Protein AF-A0A151S9E4-F1 (afdb_monomer_lite)

Sequence (88 aa):
MLAKRKEFQNNGKTQQRPFFPLRVSKSILVRGAIGVFGLGFVDAGYSGDWSRIGVITQQNEELLKVAAFLVVTLCIFLIFFLPSEPNS

Radius of gyration: 26.4 Å; chains: 1; bounding box: 84×33×43 Å

Organism: Cajanus cajan (NCBI:txid3821)

Secondary structure (DSSP, 8-state):
------------------S------HHHHHHHHHHHHHHHHHHHHHS--HHHHTSS-HHHHHHHHHHHHHHHHHHHHHHHHSPPPP--

Foldseek 3Di:
DDDDPDDDDDDDPPPVPPPDPPPDAVLNVVLVVLVVVLVVLCCQLPVDPCCVVVVDNPVVSVVSVVVSVVSNVVSVVCNVPPDGDPDD

InterPro domains:
  IPR057209 Domain of unknown function DUF7887 [PF25397] (24-84)

Structure (mmCIF, N/CA/C/O backbone):
data_AF-A0A151S9E4-F1
#
_entry.id   AF-A0A151S9E4-F1
#
loop_
_atom_site.group_PDB
_atom_site.id
_atom_site.type_symbol
_atom_site.label_atom_id
_atom_site.label_alt_id
_atom_site.label_comp_id
_atom_site.label_asym_id
_atom_site.label_entity_id
_atom_site.lab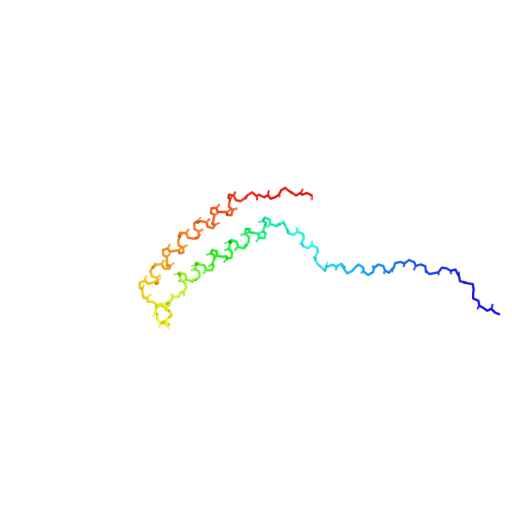el_seq_id
_atom_site.pdbx_PDB_ins_code
_atom_site.Cartn_x
_atom_site.Cartn_y
_atom_site.Cartn_z
_atom_site.occupancy
_atom_site.B_iso_or_equiv
_atom_site.auth_seq_id
_atom_site.auth_comp_id
_atom_site.auth_asym_id
_atom_site.auth_atom_id
_atom_site.pdbx_PDB_model_num
ATOM 1 N N . MET A 1 1 ? -71.361 -23.591 18.354 1.00 41.56 1 MET A N 1
ATOM 2 C CA . MET A 1 1 ? -70.519 -22.506 17.808 1.00 41.56 1 MET A CA 1
ATOM 3 C C . MET A 1 1 ? -69.268 -22.394 18.670 1.00 41.56 1 MET A C 1
ATOM 5 O O . MET A 1 1 ? -69.307 -21.803 19.742 1.00 41.56 1 MET A O 1
ATOM 9 N N . LEU A 1 2 ? -68.199 -23.079 18.256 1.00 44.84 2 LEU A N 1
ATOM 10 C CA . LEU A 1 2 ? -66.869 -22.989 18.862 1.00 44.84 2 LEU A CA 1
ATOM 11 C C . LEU A 1 2 ? -66.165 -21.732 18.340 1.00 44.84 2 LEU A C 1
ATOM 13 O O . LEU A 1 2 ? -66.037 -21.585 17.130 1.00 44.84 2 LEU A O 1
ATOM 17 N N . ALA A 1 3 ? -65.667 -20.887 19.243 1.00 44.03 3 ALA A N 1
ATOM 18 C CA . ALA A 1 3 ? -64.239 -20.555 19.351 1.00 44.03 3 ALA A CA 1
ATOM 19 C C . ALA A 1 3 ? -64.058 -19.308 20.228 1.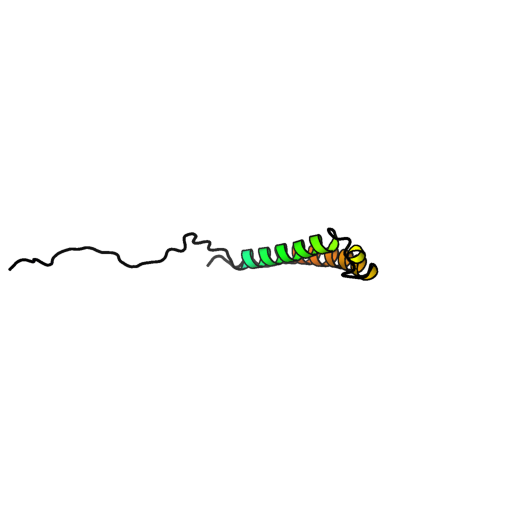00 44.03 3 ALA A C 1
ATOM 21 O O . ALA A 1 3 ? -64.160 -18.161 19.795 1.00 44.03 3 ALA A O 1
ATOM 22 N N . LYS A 1 4 ? -63.746 -19.572 21.495 1.00 45.03 4 LYS A N 1
ATOM 23 C CA . LYS A 1 4 ? -63.235 -18.630 22.488 1.00 45.03 4 LYS A CA 1
ATOM 24 C C . LYS A 1 4 ? -61.859 -18.136 22.015 1.00 45.03 4 LYS A C 1
ATOM 26 O O . LYS A 1 4 ? -60.860 -18.809 22.236 1.00 45.03 4 LYS A O 1
ATOM 31 N N . ARG A 1 5 ? -61.792 -16.989 21.330 1.00 45.25 5 ARG A N 1
ATOM 32 C CA . ARG A 1 5 ? -60.524 -16.375 20.896 1.00 45.25 5 ARG A CA 1
ATOM 33 C C . ARG A 1 5 ? -59.878 -15.646 22.085 1.00 45.25 5 ARG A C 1
ATOM 35 O O . ARG A 1 5 ? -60.025 -14.439 22.241 1.00 45.25 5 ARG A O 1
ATOM 42 N N . LYS A 1 6 ? -59.195 -16.399 22.948 1.00 44.81 6 LYS A N 1
AT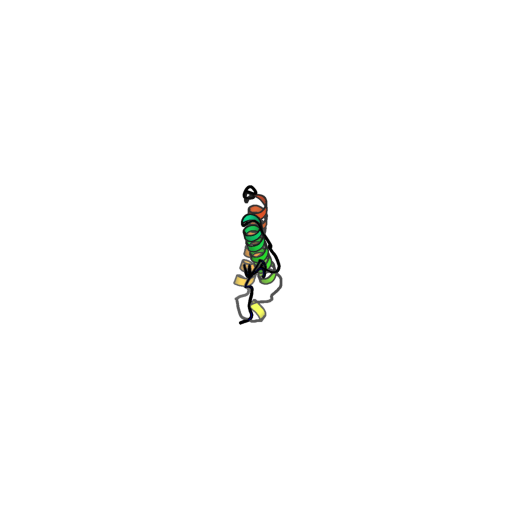OM 43 C CA . LYS A 1 6 ? -58.2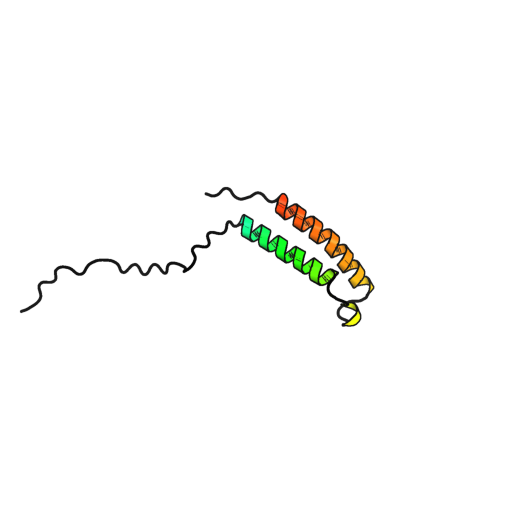51 -15.873 23.943 1.00 44.81 6 LYS A CA 1
ATOM 44 C C . LYS A 1 6 ? -56.918 -16.597 23.755 1.00 44.81 6 LYS A C 1
ATOM 46 O O . LYS A 1 6 ? -56.903 -17.817 23.696 1.00 44.81 6 LYS A O 1
ATOM 51 N N . GLU A 1 7 ? -55.853 -15.803 23.686 1.00 46.97 7 GLU A N 1
ATOM 52 C CA . GLU A 1 7 ? -54.447 -16.191 23.861 1.00 46.97 7 GLU A CA 1
ATOM 53 C C . GLU A 1 7 ? -53.776 -17.055 22.782 1.00 46.97 7 GLU A C 1
ATOM 55 O O . GLU A 1 7 ? -53.662 -18.268 22.883 1.00 46.97 7 GLU A O 1
ATOM 60 N N . PHE A 1 8 ? -53.170 -16.371 21.813 1.00 37.84 8 PHE A N 1
ATOM 61 C CA . PHE A 1 8 ? -51.815 -16.708 21.368 1.00 37.84 8 PHE A CA 1
ATOM 62 C C . PHE A 1 8 ? -51.115 -15.368 21.110 1.00 37.84 8 PHE A C 1
ATOM 64 O O . PHE A 1 8 ? -51.372 -14.684 20.127 1.00 37.84 8 PHE A O 1
ATOM 71 N N . GLN A 1 9 ? -50.598 -14.752 22.170 1.00 41.75 9 GLN A N 1
ATOM 72 C CA . GLN A 1 9 ? -49.204 -14.918 22.568 1.00 41.75 9 GLN A CA 1
ATOM 73 C C . GLN A 1 9 ? -48.268 -14.447 21.443 1.00 41.75 9 GLN A C 1
ATOM 75 O O . GLN A 1 9 ? -47.932 -15.188 20.535 1.00 41.75 9 GLN A O 1
ATOM 80 N N . ASN A 1 10 ? -47.940 -13.158 21.537 1.00 43.53 10 ASN A N 1
ATOM 81 C CA . ASN A 1 10 ? -46.593 -12.600 21.510 1.00 43.53 10 ASN A CA 1
ATOM 82 C C . ASN A 1 10 ? -45.610 -13.022 20.396 1.00 43.53 10 ASN A C 1
ATOM 84 O O . ASN A 1 10 ? -45.344 -14.191 20.160 1.00 43.53 10 ASN A O 1
ATOM 88 N N . ASN A 1 11 ? -44.904 -12.004 19.898 1.00 44.50 11 ASN A N 1
ATOM 89 C CA . ASN A 1 11 ? -43.603 -12.075 19.225 1.00 44.50 11 ASN A CA 1
ATOM 90 C C . ASN A 1 11 ? -43.585 -12.534 17.764 1.00 44.50 11 ASN A C 1
ATOM 92 O O . ASN A 1 11 ? -43.263 -13.667 17.435 1.00 44.50 11 ASN A O 1
ATOM 96 N N . GLY A 1 12 ? -43.766 -11.559 16.874 1.00 41.84 12 GLY A N 1
ATOM 97 C CA . GLY A 1 12 ? -43.383 -11.673 15.470 1.00 41.84 12 GLY A CA 1
ATOM 98 C C . GLY A 1 12 ? -42.635 -10.447 14.958 1.00 41.84 12 GLY A C 1
ATOM 99 O O . GLY A 1 12 ? -42.753 -10.114 13.785 1.00 41.84 12 GLY A O 1
ATOM 100 N N . LYS A 1 13 ? -41.885 -9.730 15.812 1.00 40.59 13 LYS A N 1
ATOM 101 C CA . LYS A 1 13 ? -40.830 -8.856 15.288 1.00 40.59 13 LYS A CA 1
ATOM 102 C C . LYS A 1 13 ? -39.786 -9.800 14.706 1.00 40.59 13 LYS A C 1
ATOM 104 O O . LYS A 1 13 ? -38.929 -10.278 15.446 1.00 40.59 13 LYS A O 1
ATOM 109 N N . THR A 1 14 ? -39.865 -10.083 13.408 1.00 44.03 14 THR A N 1
ATOM 110 C CA . THR A 1 14 ? -38.751 -10.647 12.639 1.00 44.03 14 THR A CA 1
ATOM 111 C C . THR A 1 14 ? -37.664 -9.580 12.590 1.00 44.03 14 THR A C 1
ATOM 113 O O . THR A 1 14 ? -37.408 -8.936 11.580 1.00 44.03 14 THR A O 1
ATOM 116 N N . GLN A 1 15 ? -37.061 -9.329 13.749 1.00 47.34 15 GLN A N 1
ATOM 117 C CA . GLN A 1 15 ? -35.783 -8.683 13.859 1.00 47.34 15 GLN A CA 1
ATOM 118 C C . GLN A 1 15 ? -34.841 -9.709 13.249 1.00 47.34 15 GLN A C 1
ATOM 120 O O . GLN A 1 15 ? -34.447 -10.666 13.915 1.00 47.34 15 GLN A O 1
ATOM 125 N N . GLN A 1 16 ? -34.564 -9.555 11.952 1.00 51.41 16 GLN A N 1
ATOM 126 C CA . GLN A 1 16 ? -33.381 -10.137 11.345 1.00 51.41 16 GLN A CA 1
ATOM 127 C C . GLN A 1 16 ? -32.216 -9.612 12.176 1.00 51.41 16 GLN A C 1
ATOM 129 O O . GLN A 1 16 ? -31.734 -8.500 11.980 1.00 51.41 16 GLN A O 1
ATOM 134 N N . ARG A 1 17 ? -31.860 -10.355 13.225 1.00 58.62 17 ARG A N 1
ATOM 135 C CA . ARG A 1 17 ? -30.649 -10.102 13.977 1.00 58.62 17 ARG A CA 1
ATOM 136 C C . ARG A 1 17 ? -29.548 -10.397 12.970 1.00 58.62 17 ARG A C 1
ATOM 138 O O . ARG A 1 17 ? -29.476 -11.546 12.527 1.00 58.62 17 ARG A O 1
ATOM 145 N N . PRO A 1 18 ? -28.743 -9.406 12.548 1.00 62.12 18 PRO A N 1
ATOM 146 C CA . PRO A 1 18 ? -27.550 -9.733 11.794 1.00 62.12 18 PRO A CA 1
ATOM 147 C C . PRO A 1 18 ? -26.784 -10.743 12.648 1.00 62.12 18 PRO A C 1
ATOM 149 O O . PRO A 1 18 ? -26.556 -10.502 13.836 1.00 62.12 18 PRO A O 1
ATOM 152 N N . PHE A 1 19 ? -26.476 -11.905 12.067 1.00 60.28 19 PHE A N 1
ATOM 153 C CA . PHE A 1 19 ? -25.893 -13.057 12.769 1.00 60.28 19 PHE A CA 1
ATOM 154 C C . PHE A 1 19 ? -24.531 -12.733 13.414 1.00 60.28 19 PHE A C 1
ATOM 156 O O . PHE A 1 19 ? -24.008 -13.528 14.184 1.00 60.28 19 PHE A O 1
ATOM 163 N N . PHE A 1 20 ? -24.008 -11.528 13.167 1.00 61.25 20 PHE A N 1
ATOM 164 C CA . PHE A 1 20 ? -22.939 -10.890 13.914 1.00 61.25 20 PHE A CA 1
ATOM 165 C C . PHE A 1 20 ? -23.228 -9.387 14.062 1.00 61.25 20 PHE A C 1
ATOM 167 O O . PHE A 1 20 ? -23.145 -8.657 13.072 1.00 61.25 20 PHE A O 1
ATOM 174 N N . PRO A 1 21 ? -23.519 -8.863 15.267 1.00 64.12 21 PRO A N 1
ATOM 175 C CA . PRO A 1 21 ? -23.480 -7.429 15.518 1.00 64.12 21 PRO A CA 1
ATOM 176 C C . PRO A 1 21 ? -22.011 -6.997 15.652 1.00 64.12 21 PRO A C 1
ATOM 178 O O . PRO A 1 21 ? -21.559 -6.599 16.723 1.00 64.12 21 PRO A O 1
ATOM 181 N N . LEU A 1 22 ? -21.234 -7.119 14.572 1.00 61.69 22 LEU A N 1
ATOM 182 C CA . LEU A 1 22 ? -19.869 -6.601 14.491 1.00 61.69 22 LEU A CA 1
ATOM 183 C C . LEU A 1 22 ? -19.948 -5.070 14.444 1.00 61.69 22 LEU A C 1
ATOM 185 O O . LEU A 1 22 ? -19.888 -4.447 13.387 1.00 61.69 22 LEU A O 1
ATOM 189 N N . ARG A 1 23 ? -20.135 -4.451 15.616 1.00 66.81 23 ARG A N 1
ATOM 190 C CA . ARG A 1 23 ? -20.053 -3.000 15.815 1.00 66.81 23 ARG A CA 1
ATOM 191 C C . ARG A 1 23 ? -18.575 -2.605 15.786 1.00 66.81 23 ARG A C 1
ATOM 193 O O . ARG A 1 23 ? -17.967 -2.343 16.817 1.00 66.81 23 ARG A O 1
ATOM 200 N N . VAL A 1 24 ? -17.982 -2.637 14.596 1.00 69.25 24 VAL A N 1
ATOM 201 C CA . VAL A 1 24 ? -16.617 -2.159 14.361 1.00 69.25 24 VAL A CA 1
ATOM 202 C C . VAL A 1 24 ? -16.668 -0.636 14.298 1.00 69.25 24 VAL A C 1
ATOM 204 O O . VAL A 1 24 ? -17.512 -0.071 13.600 1.00 69.25 24 VAL A O 1
ATOM 207 N N . SER A 1 25 ? -15.801 0.048 15.048 1.00 81.25 25 SER A N 1
ATOM 208 C CA . SER A 1 25 ? -15.725 1.507 14.960 1.00 81.25 25 SER A CA 1
ATOM 209 C C . SER A 1 25 ? -15.233 1.912 13.571 1.00 81.25 25 SER A C 1
ATOM 211 O O . SER A 1 25 ? -14.399 1.228 12.967 1.00 81.25 25 SER A O 1
ATOM 213 N N . LYS A 1 26 ? -15.719 3.045 13.052 1.00 82.94 26 LYS A N 1
ATOM 214 C CA . LYS A 1 26 ? -15.269 3.548 11.745 1.00 82.94 26 LYS A CA 1
ATOM 215 C C . LYS A 1 26 ? -13.755 3.753 11.733 1.00 82.94 26 LYS A C 1
ATOM 217 O O . LYS A 1 26 ? -13.113 3.458 10.734 1.00 82.94 26 LYS A O 1
ATOM 222 N N . SER A 1 27 ? -13.180 4.159 12.867 1.00 84.62 27 SER A N 1
ATOM 223 C CA . SER A 1 27 ? -11.731 4.306 13.038 1.00 84.62 27 SER A CA 1
ATOM 224 C C . SER A 1 27 ? -10.961 2.998 12.803 1.00 84.62 27 SER A C 1
ATOM 226 O O . SER A 1 27 ? -9.969 3.004 12.078 1.00 84.62 27 SER A O 1
ATOM 228 N N . ILE A 1 28 ? -11.436 1.855 13.319 1.00 87.19 28 ILE A N 1
ATOM 229 C CA . ILE A 1 28 ? -10.805 0.548 13.053 1.00 87.19 28 ILE A CA 1
ATOM 230 C C . ILE A 1 28 ? -10.918 0.187 11.570 1.00 87.19 28 ILE A C 1
ATOM 232 O O . ILE A 1 28 ? -9.955 -0.306 10.987 1.00 87.19 28 ILE A O 1
ATOM 236 N N . LEU A 1 29 ? -12.064 0.467 10.947 1.00 89.69 29 LEU A N 1
ATOM 237 C CA . LEU A 1 29 ? -12.281 0.184 9.529 1.00 89.69 29 LEU A CA 1
ATOM 238 C C . LEU A 1 29 ? -11.348 1.018 8.637 1.00 89.69 29 LEU A C 1
ATOM 240 O O . LEU A 1 29 ? -10.742 0.487 7.711 1.00 89.69 29 LEU A O 1
ATOM 244 N N . VAL A 1 30 ? -11.174 2.302 8.962 1.00 91.38 30 VAL A N 1
ATOM 245 C CA . VAL A 1 30 ? -10.255 3.210 8.263 1.00 91.38 30 VAL A CA 1
ATOM 246 C C . VAL A 1 30 ? -8.800 2.787 8.470 1.00 91.38 30 VAL A C 1
ATOM 248 O O . VAL A 1 30 ? -8.057 2.694 7.498 1.00 91.38 30 VAL A O 1
ATOM 251 N N . ARG A 1 31 ? -8.387 2.458 9.701 1.00 92.69 31 ARG A N 1
ATOM 252 C CA . ARG A 1 31 ? -7.033 1.940 9.974 1.00 92.69 31 ARG A CA 1
ATOM 253 C C . ARG A 1 31 ? -6.766 0.627 9.238 1.00 92.69 31 ARG A C 1
ATOM 255 O O . ARG A 1 31 ? -5.686 0.454 8.686 1.00 92.69 31 ARG A O 1
ATOM 262 N N . GLY A 1 32 ? -7.757 -0.263 9.187 1.00 93.88 32 GLY A N 1
ATOM 263 C CA . GLY A 1 32 ? -7.696 -1.498 8.409 1.00 93.88 32 GLY A CA 1
ATOM 264 C C . GLY A 1 32 ? -7.540 -1.227 6.913 1.00 93.88 32 GLY A C 1
ATOM 265 O O . GLY A 1 32 ? -6.663 -1.807 6.284 1.00 93.88 32 GLY A O 1
ATOM 266 N N . ALA A 1 33 ? -8.322 -0.297 6.358 1.00 94.38 33 ALA A N 1
ATOM 267 C CA . ALA A 1 33 ? -8.215 0.098 4.955 1.00 94.38 33 ALA A CA 1
ATOM 268 C C . ALA A 1 33 ? -6.832 0.682 4.622 1.00 94.38 33 ALA A C 1
ATOM 270 O O . ALA A 1 33 ? -6.232 0.284 3.627 1.00 94.38 33 ALA A O 1
ATOM 271 N N . ILE A 1 34 ? -6.294 1.559 5.478 1.00 95.25 34 ILE A N 1
ATOM 272 C CA . ILE A 1 34 ? -4.936 2.112 5.335 1.00 95.25 34 ILE A CA 1
ATOM 273 C C . ILE A 1 34 ? -3.885 0.996 5.406 1.00 95.25 34 ILE A C 1
ATOM 275 O O . ILE A 1 34 ? -2.956 0.972 4.602 1.00 95.25 34 ILE A O 1
ATOM 279 N N . GLY A 1 35 ? -4.041 0.048 6.334 1.00 95.31 35 GLY A N 1
ATOM 280 C CA . GLY A 1 35 ? -3.136 -1.091 6.477 1.00 95.31 35 GLY A CA 1
ATOM 281 C C . GLY A 1 35 ? -3.124 -2.000 5.247 1.00 95.31 35 GLY A C 1
ATOM 282 O O . GLY A 1 35 ? -2.054 -2.316 4.734 1.00 95.31 35 GLY A O 1
ATOM 283 N N . VAL A 1 36 ? -4.299 -2.377 4.732 1.00 96.19 36 VAL A N 1
ATOM 284 C CA . VAL A 1 36 ? -4.426 -3.196 3.512 1.00 96.19 36 VAL A CA 1
ATOM 285 C C . VAL A 1 36 ? -3.882 -2.451 2.294 1.00 96.19 36 VAL A C 1
ATOM 287 O O . VAL A 1 36 ? -3.191 -3.047 1.472 1.00 96.19 36 VAL A O 1
ATOM 290 N N . PHE A 1 37 ? -4.135 -1.144 2.200 1.00 95.06 37 PHE A N 1
ATOM 291 C CA . PHE A 1 37 ? -3.582 -0.302 1.144 1.00 95.06 37 PHE A CA 1
ATOM 292 C C . PHE A 1 37 ? -2.045 -0.287 1.164 1.00 95.06 37 PHE A C 1
ATOM 294 O O . PHE A 1 37 ? -1.416 -0.551 0.140 1.00 95.06 37 PHE A O 1
ATOM 301 N N . GLY A 1 38 ? -1.435 -0.052 2.331 1.00 95.00 38 GLY A N 1
ATOM 302 C CA . GLY A 1 38 ? 0.020 -0.088 2.490 1.00 95.00 38 GLY A CA 1
ATOM 303 C C . GLY A 1 38 ? 0.616 -1.470 2.205 1.00 95.00 38 GLY A C 1
ATOM 304 O O . GLY A 1 38 ? 1.644 -1.571 1.541 1.00 95.00 38 GLY A O 1
ATOM 305 N N . LEU A 1 39 ? -0.055 -2.541 2.640 1.00 94.00 39 LEU A N 1
ATOM 306 C CA . LEU A 1 39 ? 0.365 -3.917 2.367 1.00 94.00 39 LEU A CA 1
ATOM 307 C C . LEU A 1 39 ? 0.353 -4.237 0.865 1.00 94.00 39 LEU A C 1
ATOM 309 O O . LEU A 1 39 ? 1.279 -4.881 0.380 1.00 94.00 39 LEU A O 1
ATOM 313 N N . GLY A 1 40 ? -0.639 -3.739 0.120 1.00 93.62 40 GLY A N 1
ATOM 314 C CA . GLY A 1 40 ? -0.685 -3.879 -1.338 1.00 93.62 40 GLY A CA 1
ATOM 315 C C . GLY A 1 40 ? 0.504 -3.214 -2.038 1.00 93.62 40 GLY A C 1
ATOM 316 O O . GLY A 1 40 ? 1.023 -3.753 -3.010 1.00 93.62 40 GLY A O 1
ATOM 317 N N . PHE A 1 41 ? 0.994 -2.088 -1.511 1.00 92.94 41 PHE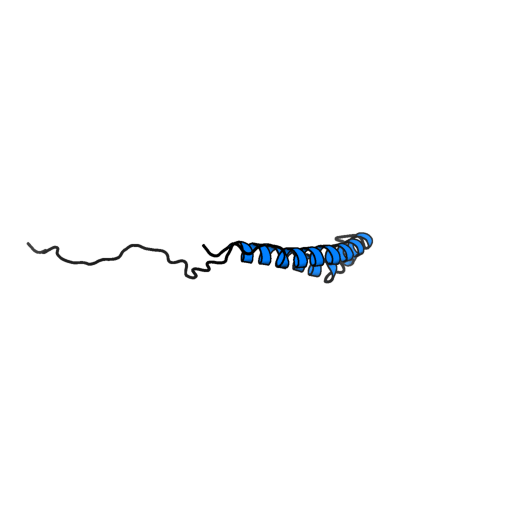 A N 1
ATOM 318 C CA . PHE A 1 41 ? 2.221 -1.456 -2.006 1.00 92.94 41 PHE A CA 1
ATOM 319 C C . PHE A 1 41 ? 3.480 -2.270 -1.698 1.00 92.94 41 PHE A C 1
ATOM 321 O O . PHE A 1 41 ? 4.390 -2.281 -2.521 1.00 92.94 41 PHE A O 1
ATOM 328 N N . VAL A 1 42 ? 3.550 -2.958 -0.553 1.00 93.00 42 VAL A N 1
ATOM 329 C CA . VAL A 1 42 ? 4.662 -3.882 -0.261 1.00 93.00 42 VAL A CA 1
ATOM 330 C C . VAL A 1 42 ? 4.652 -5.047 -1.241 1.00 93.00 42 VAL A C 1
ATOM 332 O O . VAL A 1 42 ? 5.688 -5.349 -1.823 1.00 93.00 42 VAL A O 1
ATOM 335 N N . ASP A 1 43 ? 3.490 -5.667 -1.446 1.00 91.88 43 ASP A N 1
ATOM 336 C CA . ASP A 1 43 ? 3.343 -6.787 -2.375 1.00 91.88 43 ASP A CA 1
ATOM 337 C C . ASP A 1 43 ? 3.709 -6.368 -3.807 1.00 91.88 43 ASP A C 1
ATOM 339 O O . ASP A 1 43 ? 4.561 -6.977 -4.446 1.00 91.88 43 ASP A O 1
ATOM 343 N N . ALA A 1 44 ? 3.186 -5.238 -4.285 1.00 90.12 44 ALA A N 1
ATOM 344 C CA . ALA A 1 44 ? 3.557 -4.714 -5.593 1.00 90.12 44 ALA A CA 1
ATOM 345 C C . ALA A 1 44 ? 5.034 -4.277 -5.668 1.00 90.12 44 ALA A C 1
ATOM 347 O O . ALA A 1 44 ? 5.689 -4.499 -6.676 1.00 90.12 44 ALA A O 1
ATOM 348 N N . GLY A 1 45 ? 5.599 -3.669 -4.628 1.00 88.88 45 GLY A N 1
ATOM 349 C CA . GLY A 1 45 ? 6.982 -3.183 -4.654 1.00 88.88 45 GLY A CA 1
ATOM 350 C C . GLY A 1 45 ? 8.035 -4.286 -4.548 1.00 88.88 45 GLY A C 1
ATOM 351 O O . GLY A 1 45 ? 9.100 -4.160 -5.147 1.00 88.88 45 GLY A O 1
ATOM 352 N N . TYR A 1 46 ? 7.754 -5.358 -3.801 1.00 83.75 46 TYR A N 1
ATOM 353 C CA . TYR A 1 46 ? 8.751 -6.371 -3.435 1.00 83.75 46 TYR A CA 1
ATOM 354 C C . TYR A 1 46 ? 8.438 -7.794 -3.913 1.00 83.75 46 TYR A C 1
ATOM 356 O O . TYR A 1 46 ? 9.367 -8.597 -3.976 1.00 83.75 46 TYR A O 1
ATOM 364 N N . SER A 1 47 ? 7.193 -8.128 -4.272 1.00 81.88 47 SER A N 1
ATOM 365 C CA . SER A 1 47 ? 6.848 -9.488 -4.726 1.00 81.88 47 SER A CA 1
ATOM 366 C C . SER A 1 47 ? 7.059 -9.721 -6.227 1.00 81.88 47 SER A C 1
ATOM 368 O O . SER A 1 47 ? 7.022 -10.875 -6.653 1.00 81.88 47 SER A O 1
ATOM 370 N N . GLY A 1 48 ? 7.246 -8.683 -7.054 1.00 68.00 48 GLY A N 1
ATOM 371 C CA . GLY A 1 48 ? 7.109 -8.836 -8.507 1.00 68.00 48 GLY A CA 1
ATOM 372 C C . GLY A 1 48 ? 8.258 -8.292 -9.347 1.00 68.00 48 GLY A C 1
ATOM 373 O O . GLY A 1 48 ? 8.480 -7.086 -9.390 1.00 68.00 48 GLY A O 1
ATOM 374 N N . ASP A 1 49 ? 8.867 -9.180 -10.139 1.00 81.88 49 ASP A N 1
ATOM 375 C CA . ASP A 1 49 ? 9.584 -8.840 -11.376 1.00 81.88 49 ASP A CA 1
ATOM 376 C C . ASP A 1 49 ? 8.574 -8.310 -12.425 1.00 81.88 49 ASP A C 1
ATOM 378 O O . ASP A 1 49 ? 8.334 -8.917 -13.477 1.00 81.88 49 ASP A O 1
ATOM 382 N N . TRP A 1 50 ? 7.905 -7.192 -12.146 1.00 85.69 50 TRP A N 1
ATOM 383 C CA . TRP A 1 50 ? 6.900 -6.620 -13.047 1.00 85.69 50 TRP A CA 1
ATOM 384 C C . TRP A 1 50 ? 7.511 -6.215 -14.386 1.00 85.69 50 TRP A C 1
ATOM 386 O O . TRP A 1 50 ? 6.835 -6.289 -15.419 1.00 85.69 50 TRP A O 1
ATOM 396 N N . SER A 1 51 ? 8.805 -5.870 -14.385 1.00 82.31 51 SER A N 1
ATOM 397 C CA . SER A 1 51 ? 9.559 -5.649 -15.613 1.00 82.31 51 SER A CA 1
ATOM 398 C C . SER A 1 51 ? 9.767 -6.920 -16.433 1.00 82.31 51 SER A C 1
ATOM 400 O O . SER A 1 51 ? 9.872 -6.837 -17.654 1.00 82.31 51 SER A O 1
ATOM 402 N N . ARG A 1 52 ? 9.795 -8.099 -15.804 1.00 82.50 52 ARG A N 1
ATOM 403 C CA . ARG A 1 52 ? 9.946 -9.391 -16.491 1.00 82.50 52 ARG A CA 1
ATOM 404 C C . ARG A 1 52 ? 8.641 -9.876 -17.113 1.00 82.50 52 ARG A C 1
ATOM 406 O O . ARG A 1 52 ? 8.669 -10.511 -18.161 1.00 82.50 52 ARG A O 1
ATOM 413 N N . ILE A 1 53 ? 7.506 -9.569 -16.483 1.00 84.12 53 ILE A N 1
ATOM 414 C CA . ILE A 1 53 ? 6.166 -9.824 -17.043 1.00 84.12 53 ILE A CA 1
ATOM 415 C C . ILE A 1 53 ? 5.834 -8.786 -18.137 1.00 84.12 53 ILE A C 1
ATOM 417 O O . ILE A 1 53 ? 4.940 -8.997 -18.951 1.00 84.12 53 ILE A O 1
ATOM 421 N N . GLY A 1 54 ? 6.588 -7.682 -18.197 1.00 83.38 54 GLY A N 1
ATOM 422 C CA . GLY A 1 54 ? 6.440 -6.633 -19.207 1.00 83.38 54 GLY A CA 1
ATOM 423 C C . GLY A 1 54 ? 5.302 -5.652 -18.917 1.00 83.38 54 GLY A C 1
ATOM 424 O O . GLY A 1 54 ? 4.887 -4.924 -19.814 1.00 83.38 54 GLY A O 1
ATOM 425 N N . VAL A 1 55 ? 4.785 -5.627 -17.683 1.00 86.50 55 VAL A N 1
ATOM 426 C CA . VAL A 1 55 ? 3.706 -4.711 -17.267 1.00 86.50 55 VAL A CA 1
ATOM 427 C C . VAL A 1 55 ? 4.237 -3.286 -17.088 1.00 86.50 55 VAL A C 1
ATOM 429 O O . VAL A 1 55 ? 3.552 -2.323 -17.423 1.00 86.50 55 VAL A O 1
ATOM 432 N N . ILE A 1 56 ? 5.464 -3.148 -16.578 1.00 87.19 56 ILE A N 1
ATOM 433 C CA . ILE A 1 56 ? 6.154 -1.865 -16.381 1.00 87.19 56 ILE A CA 1
ATOM 434 C C . ILE A 1 56 ? 7.609 -1.961 -16.855 1.00 87.19 56 ILE A C 1
ATOM 436 O O . ILE A 1 56 ? 8.129 -3.053 -17.047 1.00 87.19 56 ILE A O 1
ATOM 440 N N . THR A 1 57 ? 8.284 -0.828 -17.052 1.00 89.44 57 THR A N 1
ATOM 441 C CA . THR A 1 57 ? 9.729 -0.806 -17.333 1.00 89.44 57 THR A CA 1
ATOM 442 C C . THR A 1 57 ? 10.536 -1.009 -16.051 1.00 89.44 57 THR A C 1
ATOM 444 O O . THR A 1 57 ? 10.064 -0.710 -14.954 1.00 89.44 57 THR A O 1
ATOM 447 N N . GLN A 1 58 ? 11.794 -1.430 -16.178 1.00 88.12 58 GLN A N 1
ATOM 448 C CA . GLN A 1 58 ? 12.681 -1.616 -15.027 1.00 88.12 58 GLN A CA 1
ATOM 449 C C . GLN A 1 58 ? 12.901 -0.324 -14.219 1.00 88.12 58 GLN A C 1
ATOM 451 O O . GLN A 1 58 ? 13.003 -0.362 -12.999 1.00 88.12 58 GLN A O 1
ATOM 456 N N . GLN A 1 59 ? 12.890 0.841 -14.877 1.00 89.12 59 GLN A N 1
ATOM 457 C CA . GLN A 1 59 ? 12.940 2.138 -14.190 1.00 89.12 59 GLN A CA 1
ATOM 458 C C . GLN A 1 59 ? 11.711 2.362 -13.299 1.00 89.12 59 GLN A C 1
ATOM 460 O O . GLN A 1 59 ? 11.836 2.846 -12.176 1.00 89.12 59 GLN A O 1
ATOM 465 N N . ASN A 1 60 ? 10.527 1.986 -13.782 1.00 89.75 60 ASN A N 1
ATOM 466 C CA . ASN A 1 60 ? 9.288 2.123 -13.025 1.00 89.75 60 ASN A CA 1
ATOM 467 C C . ASN A 1 60 ? 9.208 1.115 -11.874 1.00 89.75 60 ASN A C 1
ATOM 469 O O . ASN A 1 60 ? 8.584 1.413 -10.861 1.00 89.75 60 ASN A O 1
ATOM 473 N N . GLU A 1 61 ? 9.851 -0.045 -12.001 1.00 90.12 61 GLU A N 1
ATOM 474 C CA . GLU A 1 61 ? 9.969 -1.023 -10.917 1.00 90.12 61 GLU A CA 1
ATOM 475 C C . GLU A 1 61 ? 10.801 -0.475 -9.747 1.00 90.12 61 GLU A C 1
ATOM 477 O O . GLU A 1 61 ? 10.387 -0.560 -8.592 1.00 90.12 61 GLU A O 1
ATOM 482 N N . GLU A 1 62 ? 11.931 0.175 -10.036 1.00 90.50 62 GLU A N 1
ATOM 483 C CA . GLU A 1 62 ? 12.741 0.842 -9.009 1.00 90.50 62 GLU A CA 1
ATOM 484 C C . GLU A 1 62 ? 11.982 2.007 -8.353 1.00 90.50 62 GLU A C 1
ATOM 486 O O . GLU A 1 62 ? 11.995 2.160 -7.130 1.00 90.50 62 GLU A O 1
ATOM 491 N N . LEU A 1 63 ? 11.232 2.789 -9.140 1.00 92.19 63 LEU A N 1
ATOM 492 C CA . LEU A 1 63 ? 10.343 3.822 -8.599 1.00 92.19 63 LEU A CA 1
ATOM 493 C C . LEU A 1 63 ? 9.236 3.227 -7.718 1.00 92.19 63 LEU A C 1
ATOM 495 O O . LEU A 1 63 ? 8.898 3.820 -6.694 1.00 92.19 63 LEU A O 1
ATOM 499 N N . LEU A 1 64 ? 8.692 2.060 -8.076 1.00 91.44 64 LEU A N 1
ATOM 500 C CA . LEU A 1 64 ? 7.662 1.372 -7.298 1.00 91.44 64 LEU A CA 1
ATOM 501 C C . LEU A 1 64 ? 8.204 0.883 -5.947 1.00 91.44 64 LEU A C 1
ATOM 503 O O . LEU A 1 64 ? 7.521 1.042 -4.937 1.00 91.44 64 LEU A O 1
ATOM 507 N N . LYS A 1 65 ? 9.443 0.377 -5.897 1.00 91.19 65 LYS A N 1
ATOM 508 C CA . LYS A 1 65 ? 10.136 0.016 -4.643 1.00 91.19 65 LYS A CA 1
ATOM 509 C C . LYS A 1 65 ? 10.303 1.229 -3.722 1.00 91.19 65 LYS A C 1
ATOM 511 O O . LYS A 1 65 ? 9.984 1.161 -2.534 1.00 91.19 65 LYS A O 1
ATOM 516 N N . VAL A 1 66 ? 10.741 2.367 -4.269 1.00 93.44 66 VAL A N 1
ATOM 517 C CA . VAL A 1 66 ? 10.881 3.623 -3.504 1.00 93.44 66 VAL A CA 1
ATOM 518 C C . VAL A 1 66 ? 9.519 4.135 -3.029 1.00 93.44 66 VAL A C 1
ATOM 520 O O . VAL A 1 66 ? 9.368 4.536 -1.871 1.00 93.44 66 VAL A O 1
ATOM 523 N N . ALA A 1 67 ? 8.509 4.088 -3.898 1.00 93.25 67 ALA A N 1
ATOM 524 C CA . ALA A 1 67 ? 7.146 4.457 -3.547 1.00 93.25 67 ALA A CA 1
ATOM 525 C C . ALA A 1 67 ? 6.599 3.559 -2.432 1.00 93.25 67 ALA A C 1
ATOM 527 O O . ALA A 1 67 ? 6.007 4.078 -1.491 1.00 93.25 67 ALA A O 1
ATOM 528 N N . ALA A 1 68 ? 6.849 2.247 -2.474 1.00 93.38 68 ALA A N 1
ATOM 529 C CA . ALA A 1 68 ? 6.448 1.323 -1.419 1.00 93.38 68 ALA A CA 1
ATOM 530 C C . ALA A 1 68 ? 7.051 1.721 -0.064 1.00 93.38 68 ALA A C 1
ATOM 532 O O . ALA A 1 68 ? 6.320 1.803 0.920 1.00 93.38 68 ALA A O 1
ATOM 533 N N . PHE A 1 69 ? 8.340 2.069 -0.007 1.00 93.06 69 PHE A N 1
ATOM 534 C CA . PHE A 1 69 ? 8.969 2.536 1.232 1.00 93.06 69 PHE A CA 1
ATOM 535 C C . PHE A 1 69 ? 8.298 3.801 1.801 1.00 93.06 69 PHE A C 1
ATOM 537 O O . PHE A 1 69 ? 7.964 3.860 2.990 1.00 93.06 69 PHE A O 1
ATOM 544 N N . LEU A 1 70 ? 8.048 4.804 0.952 1.00 95.00 70 LEU A N 1
ATOM 545 C CA . LEU A 1 70 ? 7.394 6.053 1.358 1.00 95.00 70 LEU A CA 1
ATOM 546 C C . LEU A 1 70 ? 5.937 5.839 1.780 1.00 95.00 70 LEU A C 1
ATOM 548 O O . LEU A 1 70 ? 5.521 6.313 2.838 1.00 95.00 70 LEU A O 1
ATOM 552 N N . VAL A 1 71 ? 5.166 5.112 0.970 1.00 95.06 71 VAL A N 1
ATOM 553 C CA . VAL A 1 71 ? 3.739 4.864 1.198 1.00 95.06 71 VAL A CA 1
ATOM 554 C C . VAL A 1 71 ? 3.532 4.038 2.458 1.00 95.06 71 VAL A C 1
ATOM 556 O O . VAL A 1 71 ? 2.665 4.379 3.256 1.00 95.06 71 VAL A O 1
ATOM 559 N N . VAL A 1 72 ? 4.336 3.000 2.692 1.00 95.06 72 VAL A N 1
ATOM 560 C CA . VAL A 1 72 ? 4.236 2.176 3.905 1.00 95.06 72 VAL A CA 1
ATOM 561 C C . VAL A 1 72 ? 4.547 3.000 5.145 1.00 95.06 72 VAL A C 1
ATOM 563 O O . VAL A 1 72 ? 3.782 2.961 6.107 1.00 95.06 72 VAL A O 1
ATOM 566 N N . THR A 1 73 ? 5.611 3.804 5.110 1.00 94.31 73 THR A N 1
ATOM 567 C CA . THR A 1 73 ? 5.963 4.694 6.227 1.00 94.31 73 THR A CA 1
ATOM 568 C C . THR A 1 73 ? 4.829 5.677 6.524 1.00 94.31 73 THR A C 1
ATOM 570 O O . THR A 1 73 ? 4.441 5.852 7.681 1.00 94.31 73 THR A O 1
ATOM 573 N N . LEU A 1 74 ? 4.229 6.261 5.482 1.00 95.06 74 LEU A N 1
ATOM 574 C CA . LEU A 1 74 ? 3.068 7.138 5.613 1.00 95.06 74 LEU A CA 1
ATOM 575 C C . LEU A 1 74 ? 1.839 6.395 6.160 1.00 95.06 74 LEU A C 1
ATOM 577 O O . LEU A 1 74 ? 1.152 6.920 7.029 1.00 95.06 74 LEU A O 1
ATOM 581 N N . CYS A 1 75 ? 1.562 5.175 5.698 1.00 94.56 75 CY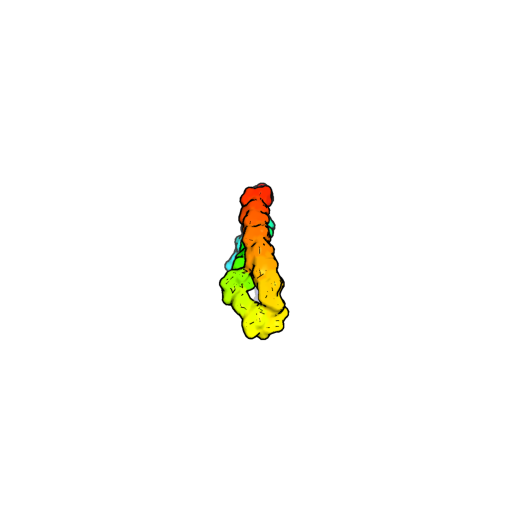S A N 1
ATOM 582 C CA . CYS A 1 75 ? 0.438 4.367 6.176 1.00 94.56 75 CYS A CA 1
ATOM 583 C C . CYS A 1 75 ? 0.583 4.035 7.661 1.00 94.56 75 CYS A C 1
ATOM 585 O O . CYS A 1 75 ? -0.370 4.193 8.421 1.00 94.56 75 CYS A O 1
ATOM 587 N N . ILE A 1 76 ? 1.782 3.632 8.089 1.00 93.94 76 ILE A N 1
ATOM 588 C CA . ILE A 1 76 ? 2.096 3.383 9.498 1.00 93.94 76 ILE A CA 1
ATOM 589 C C . ILE A 1 76 ? 1.880 4.661 10.310 1.00 93.94 76 ILE A C 1
ATOM 591 O O . ILE A 1 76 ? 1.180 4.632 11.324 1.00 93.94 76 ILE A O 1
ATOM 595 N N . PHE A 1 77 ? 2.412 5.792 9.837 1.00 94.38 77 PHE A N 1
ATOM 596 C CA . PHE A 1 77 ? 2.207 7.089 10.476 1.00 94.38 77 PHE A CA 1
ATOM 597 C C . PHE A 1 77 ? 0.716 7.413 10.633 1.00 94.38 77 PHE A C 1
ATOM 599 O O . PHE A 1 77 ? 0.268 7.710 11.737 1.00 94.38 77 PHE A O 1
ATOM 606 N N . LEU A 1 78 ? -0.074 7.282 9.566 1.00 92.31 78 LEU A N 1
ATOM 607 C CA . LEU A 1 78 ? -1.512 7.542 9.588 1.00 92.31 78 LEU A CA 1
ATOM 608 C C . LEU A 1 78 ? -2.246 6.619 10.567 1.00 92.31 78 LEU A C 1
ATOM 610 O O . LEU A 1 78 ? -3.088 7.092 11.321 1.00 92.31 78 LEU A O 1
ATOM 614 N N . ILE A 1 79 ? -1.915 5.329 10.623 1.00 91.25 79 ILE A N 1
ATOM 615 C CA . ILE A 1 79 ? -2.545 4.391 11.564 1.00 91.25 79 ILE A CA 1
ATOM 616 C C . ILE A 1 79 ? -2.353 4.843 13.020 1.00 91.25 79 ILE A C 1
ATOM 618 O O . ILE A 1 79 ? -3.308 4.780 13.799 1.00 91.25 79 ILE A O 1
ATOM 622 N N . PHE A 1 80 ? -1.155 5.316 13.378 1.00 89.25 80 PHE A N 1
ATOM 623 C CA . PHE A 1 80 ? -0.856 5.804 14.727 1.00 89.25 80 PHE A CA 1
ATOM 624 C C . PHE A 1 80 ? -1.432 7.192 15.012 1.00 89.25 80 PHE A C 1
ATOM 626 O O . PHE A 1 80 ? -1.859 7.456 16.135 1.00 89.25 80 PHE A O 1
ATOM 633 N N . PHE A 1 81 ? -1.443 8.076 14.015 1.00 89.50 81 PHE A N 1
ATOM 634 C CA . PHE A 1 81 ? -1.848 9.470 14.189 1.00 89.50 81 PHE A CA 1
ATOM 635 C C . PHE A 1 81 ? -3.358 9.687 14.036 1.00 89.50 81 PHE A C 1
ATOM 637 O O . PHE A 1 81 ? -3.885 10.694 14.508 1.00 89.50 81 PHE A O 1
ATOM 644 N N . LEU A 1 82 ? -4.078 8.759 13.392 1.00 85.94 82 LEU A N 1
ATOM 645 C CA . LEU A 1 82 ? -5.525 8.869 13.251 1.00 85.94 82 LEU A CA 1
ATOM 646 C C . LEU A 1 82 ? -6.202 8.752 14.623 1.00 85.94 82 LEU A C 1
ATOM 648 O O . LEU A 1 82 ? -6.033 7.730 15.300 1.00 85.94 82 LEU A O 1
ATOM 652 N N . PRO A 1 83 ? -7.040 9.725 15.015 1.00 80.44 83 PRO A N 1
ATOM 653 C CA . PRO A 1 83 ? -7.778 9.645 16.262 1.00 80.44 83 PRO A CA 1
ATOM 654 C C . PRO A 1 83 ? -8.753 8.462 16.237 1.00 80.44 83 PRO A C 1
ATOM 656 O O . PRO A 1 83 ? -9.407 8.159 15.233 1.00 80.44 83 PRO A O 1
ATOM 659 N N . SER A 1 84 ? -8.851 7.774 17.371 1.00 76.25 84 SER A N 1
ATOM 660 C CA . SER A 1 84 ? -9.941 6.831 17.601 1.00 76.25 84 SER A CA 1
ATOM 661 C C . SER A 1 84 ? -11.210 7.641 17.855 1.00 76.25 84 SER A C 1
ATOM 663 O O . SER A 1 84 ? -11.214 8.481 18.753 1.00 76.25 84 SER A O 1
ATOM 665 N N . GLU A 1 85 ? -12.277 7.416 17.083 1.00 72.75 85 GLU A N 1
ATOM 666 C CA . GLU A 1 85 ? -13.582 7.986 17.438 1.00 72.75 85 GLU A CA 1
ATOM 667 C C . GLU A 1 85 ? -13.949 7.527 18.861 1.00 72.75 85 GLU A C 1
ATOM 669 O O . GLU A 1 85 ? -13.778 6.340 19.168 1.00 72.75 85 GLU A O 1
ATOM 674 N N . PRO A 1 86 ? -14.426 8.428 19.740 1.00 58.62 86 PRO A N 1
ATOM 675 C CA . PRO A 1 86 ? -14.896 8.029 21.054 1.00 58.62 86 PRO A CA 1
ATOM 676 C C . PRO A 1 86 ? -16.102 7.107 20.881 1.00 58.62 86 PRO A C 1
ATOM 678 O O . PRO A 1 86 ? -17.014 7.380 20.099 1.00 58.62 86 PRO A O 1
ATOM 681 N N . ASN A 1 87 ? -16.086 5.992 21.604 1.00 59.56 87 ASN A N 1
ATOM 682 C CA . ASN A 1 87 ? -17.178 5.030 21.620 1.00 59.56 87 ASN A CA 1
ATOM 683 C C . ASN A 1 87 ? -18.420 5.737 22.194 1.00 59.56 87 ASN A C 1
ATOM 685 O O . ASN A 1 87 ? -18.509 5.900 23.410 1.00 59.56 87 ASN A O 1
ATOM 689 N N . SER A 1 88 ? -19.328 6.205 21.333 1.00 49.34 88 SER A N 1
ATOM 690 C CA . SER A 1 88 ? -20.608 6.787 21.755 1.00 49.34 88 SER A CA 1
ATOM 691 C C . SER A 1 88 ? -21.644 5.732 22.126 1.00 49.34 88 SER A C 1
ATOM 693 O O . SER A 1 88 ? -21.717 4.651 21.475 1.00 49.34 88 SER A O 1
#

pLDDT: mean 77.54, std 19.01, range [37.84, 96.19]